Protein AF-A0A970XGA4-F1 (afdb_monomer)

pLDDT: mean 78.07, std 19.17, range [33.47, 97.38]

Mean predicted aligned error: 11.61 Å

Solvent-accessible surface area (backbone atoms only — not comparable to full-atom values): 8561 Å² total; per-residue (Å²): 134,65,65,67,62,50,39,40,49,41,50,52,40,57,56,48,45,59,53,50,52,53,53,47,52,53,55,48,50,62,57,57,62,54,78,66,60,84,85,55,90,84,68,82,86,80,90,78,83,86,83,78,90,68,95,60,93,70,82,67,50,72,64,54,50,51,50,56,40,47,76,71,69,48,64,68,64,62,56,51,49,50,49,52,52,52,53,53,52,46,53,53,43,53,49,54,44,51,54,52,50,57,56,54,67,73,42,52,74,70,55,36,50,50,45,46,38,39,54,45,69,61,47,58,69,70,58,48,52,54,50,46,51,70,78,56,65,54,85,87,79,110

Sequence (142 aa):
MDFEQELRRYREAKGMVAFIENELELLKGMKEDRGFRDEGIEAGSLGGAEHSLAKGAMKLSRVEHCGLRQAAGGGGEELDAEIRSLEHRLRHLRYRIRRVEAMLCALTQRERLVVQKFYIEGHPWSDVVALYRQEMPSPREA

Structure (mmCIF, N/CA/C/O backbone):
data_AF-A0A970XGA4-F1
#
_entry.id   AF-A0A970XGA4-F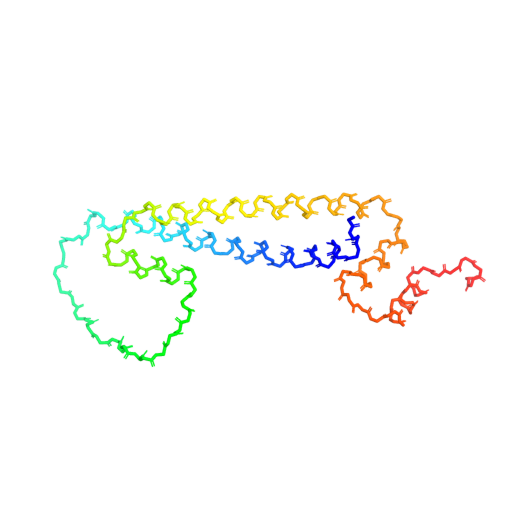1
#
loop_
_atom_site.group_PDB
_atom_site.id
_atom_site.type_symbol
_atom_site.label_atom_id
_atom_site.label_alt_id
_atom_site.label_comp_id
_atom_site.label_asym_id
_atom_site.label_entity_id
_atom_site.label_seq_id
_atom_site.pdbx_PDB_ins_code
_atom_site.Cartn_x
_atom_site.Cartn_y
_atom_site.Cartn_z
_atom_site.occupancy
_atom_site.B_iso_or_equiv
_atom_site.auth_seq_id
_atom_site.auth_comp_id
_atom_site.auth_asym_id
_atom_site.auth_atom_id
_atom_site.pdbx_PDB_model_num
ATOM 1 N N . MET A 1 1 ? -11.057 -17.140 1.928 1.00 57.34 1 MET A N 1
ATOM 2 C CA . MET A 1 1 ? -10.179 -15.958 1.801 1.00 57.34 1 MET A CA 1
ATOM 3 C C . MET A 1 1 ? -9.915 -15.488 3.219 1.00 57.34 1 MET A C 1
ATOM 5 O O . MET A 1 1 ? -10.886 -15.314 3.940 1.00 57.34 1 MET A O 1
ATOM 9 N N . ASP A 1 2 ? -8.657 -15.420 3.647 1.00 82.56 2 ASP A N 1
ATOM 10 C CA . ASP A 1 2 ? -8.304 -15.025 5.016 1.00 82.56 2 ASP A CA 1
ATOM 11 C C . ASP A 1 2 ? -8.230 -13.491 5.101 1.00 82.56 2 ASP A C 1
ATOM 13 O O . ASP A 1 2 ? -7.345 -12.868 4.506 1.00 82.56 2 ASP A O 1
ATOM 17 N N . PHE A 1 3 ? -9.214 -12.896 5.777 1.00 78.50 3 PHE A N 1
ATOM 18 C CA . PHE A 1 3 ? -9.387 -11.447 5.877 1.00 78.50 3 PHE A CA 1
ATOM 19 C C . PHE A 1 3 ? -8.244 -10.782 6.655 1.00 78.50 3 PHE A C 1
ATOM 21 O O . PHE A 1 3 ? -7.782 -9.706 6.276 1.00 78.50 3 PHE A O 1
ATOM 28 N N . GLU A 1 4 ? -7.708 -11.444 7.684 1.00 81.06 4 GLU A N 1
ATOM 29 C CA . GLU A 1 4 ? -6.573 -10.918 8.448 1.00 81.06 4 GLU A CA 1
ATOM 30 C C . GLU A 1 4 ? -5.313 -10.857 7.585 1.00 81.06 4 GLU A C 1
ATOM 32 O O . GLU A 1 4 ? -4.582 -9.862 7.577 1.00 81.06 4 GLU A O 1
ATOM 37 N N . GLN A 1 5 ? -5.078 -11.910 6.800 1.00 82.56 5 GLN A N 1
ATOM 38 C CA . GLN A 1 5 ? -3.968 -11.948 5.858 1.00 82.56 5 GLN A CA 1
ATOM 39 C C . GLN A 1 5 ? -4.109 -10.871 4.771 1.00 82.56 5 GLN A C 1
ATOM 41 O O . GLN A 1 5 ? -3.108 -10.313 4.315 1.00 82.56 5 GLN A O 1
ATOM 46 N N . GLU A 1 6 ? -5.333 -10.546 4.354 1.00 86.50 6 GLU A N 1
ATOM 47 C CA . GLU A 1 6 ? -5.591 -9.472 3.394 1.00 86.50 6 GLU A CA 1
ATOM 48 C C . GLU A 1 6 ? -5.278 -8.079 3.966 1.00 86.50 6 GLU A C 1
ATOM 50 O O . GLU A 1 6 ? -4.652 -7.272 3.275 1.00 86.50 6 GLU A O 1
ATOM 55 N N . LEU A 1 7 ? -5.613 -7.825 5.234 1.00 87.31 7 LEU A N 1
ATOM 56 C CA . LEU A 1 7 ? -5.311 -6.568 5.930 1.00 87.31 7 LEU A CA 1
ATOM 57 C C . LEU A 1 7 ? -3.807 -6.357 6.165 1.00 87.31 7 LEU A C 1
ATOM 59 O O . LEU A 1 7 ? -3.306 -5.245 5.988 1.00 87.31 7 LEU A O 1
ATOM 63 N N . ARG A 1 8 ? -3.049 -7.417 6.476 1.00 82.44 8 ARG A N 1
ATOM 64 C CA . ARG A 1 8 ? -1.577 -7.319 6.558 1.00 82.44 8 ARG A CA 1
ATOM 65 C C . ARG A 1 8 ? -0.963 -7.005 5.195 1.00 82.44 8 ARG A C 1
ATOM 67 O O . ARG A 1 8 ? -0.180 -6.064 5.057 1.00 82.44 8 ARG A O 1
ATOM 74 N N . ARG A 1 9 ? -1.403 -7.724 4.157 1.00 86.75 9 ARG A N 1
ATOM 75 C CA . ARG A 1 9 ? -0.974 -7.493 2.767 1.00 86.75 9 ARG A CA 1
ATOM 76 C C . ARG A 1 9 ? -1.350 -6.104 2.253 1.00 86.75 9 ARG A C 1
ATOM 78 O O . ARG A 1 9 ? -0.715 -5.618 1.323 1.00 86.75 9 ARG A O 1
ATOM 85 N N . TYR A 1 10 ? -2.375 -5.466 2.811 1.00 91.88 10 TYR A N 1
ATOM 86 C CA . TYR A 1 10 ? -2.756 -4.102 2.457 1.00 91.88 10 TYR A CA 1
ATOM 87 C C . TYR A 1 10 ? -1.691 -3.076 2.868 1.00 91.88 10 TYR A C 1
ATOM 89 O O . TYR A 1 10 ? -1.331 -2.223 2.054 1.00 91.88 10 TYR A O 1
ATOM 97 N N . ARG A 1 11 ? -1.122 -3.188 4.077 1.00 87.75 11 ARG A N 1
ATOM 98 C CA . ARG A 1 11 ? -0.012 -2.319 4.506 1.00 87.75 11 ARG A CA 1
ATOM 99 C C . ARG A 1 11 ? 1.222 -2.513 3.631 1.00 87.75 11 ARG A C 1
ATOM 101 O O . ARG A 1 11 ? 1.807 -1.536 3.170 1.00 87.75 11 ARG A O 1
ATOM 108 N N . GLU A 1 12 ? 1.578 -3.767 3.364 1.00 88.69 12 GLU A N 1
ATOM 109 C CA . GLU A 1 12 ? 2.682 -4.111 2.460 1.00 88.69 12 GLU A CA 1
ATOM 110 C C . GLU A 1 12 ? 2.449 -3.533 1.059 1.00 88.69 12 GLU A C 1
ATOM 112 O O . GLU A 1 12 ? 3.336 -2.898 0.495 1.00 88.69 12 GLU A O 1
ATOM 117 N N . ALA A 1 13 ? 1.233 -3.678 0.520 1.00 90.69 13 ALA A N 1
ATOM 118 C CA . ALA A 1 13 ? 0.872 -3.140 -0.785 1.00 90.69 13 ALA A CA 1
ATOM 119 C C . ALA A 1 13 ? 1.031 -1.615 -0.844 1.00 90.69 13 ALA A C 1
ATOM 121 O O . ALA A 1 13 ? 1.548 -1.115 -1.841 1.00 90.69 13 ALA A O 1
ATOM 122 N N . LYS A 1 14 ? 0.646 -0.880 0.211 1.00 90.06 14 LYS A N 1
ATOM 123 C CA . LYS A 1 14 ? 0.859 0.575 0.284 1.00 90.06 14 LYS A CA 1
ATOM 124 C C . LYS A 1 14 ? 2.342 0.947 0.234 1.00 90.06 14 LYS A C 1
ATOM 126 O O . LYS A 1 14 ? 2.708 1.826 -0.539 1.00 90.06 14 LYS A O 1
ATOM 131 N N . GLY A 1 15 ? 3.194 0.247 0.984 1.00 88.56 15 GLY A N 1
ATOM 132 C CA . GLY A 1 15 ? 4.646 0.466 0.928 1.00 88.56 15 GLY A CA 1
ATOM 133 C C . GLY A 1 15 ? 5.244 0.132 -0.443 1.00 88.56 15 GLY A C 1
ATOM 134 O O . GLY A 1 15 ? 6.059 0.880 -0.977 1.00 88.56 15 GLY A O 1
ATOM 135 N N . MET A 1 16 ? 4.790 -0.962 -1.057 1.00 90.75 16 MET A N 1
ATOM 136 C CA . MET A 1 16 ? 5.251 -1.384 -2.380 1.00 90.75 16 MET A CA 1
ATOM 137 C C . MET A 1 16 ? 4.847 -0.433 -3.507 1.00 90.75 16 MET A C 1
ATOM 139 O O . MET A 1 16 ? 5.595 -0.310 -4.473 1.00 90.75 16 MET A O 1
ATOM 143 N N . VAL A 1 17 ? 3.679 0.210 -3.414 1.00 91.94 17 VAL A N 1
ATOM 144 C CA . VAL A 1 17 ? 3.244 1.218 -4.392 1.00 91.94 17 VAL A CA 1
ATOM 145 C C . VAL A 1 17 ? 4.249 2.364 -4.452 1.00 91.94 17 VAL A C 1
ATOM 147 O O . VAL A 1 17 ? 4.753 2.633 -5.536 1.00 91.94 17 VAL A O 1
ATOM 150 N N . ALA A 1 18 ? 4.611 2.945 -3.304 1.00 86.44 18 ALA A N 1
ATOM 151 C CA . ALA A 1 18 ? 5.571 4.048 -3.246 1.00 86.44 18 ALA A CA 1
ATOM 152 C C . ALA A 1 18 ? 6.946 3.649 -3.808 1.00 86.44 18 ALA A C 1
ATOM 154 O O . ALA A 1 18 ? 7.554 4.389 -4.576 1.00 86.44 18 ALA A O 1
ATOM 155 N N . PHE A 1 19 ? 7.412 2.440 -3.480 1.00 89.00 19 PHE A N 1
ATOM 156 C CA . PHE A 1 19 ? 8.666 1.912 -4.017 1.00 89.00 19 PHE A CA 1
ATOM 157 C C . PHE A 1 19 ? 8.635 1.768 -5.549 1.00 89.00 19 PHE A C 1
ATOM 159 O O . PHE A 1 19 ? 9.556 2.210 -6.231 1.00 89.00 19 PHE A O 1
ATOM 166 N N . ILE A 1 20 ? 7.570 1.174 -6.100 1.00 89.38 20 ILE A N 1
ATOM 167 C CA . ILE A 1 20 ? 7.427 0.959 -7.548 1.00 89.38 20 ILE A CA 1
ATOM 168 C C . ILE A 1 20 ? 7.254 2.282 -8.301 1.00 89.38 20 ILE A C 1
ATOM 170 O O . ILE A 1 20 ? 7.752 2.408 -9.415 1.00 89.38 20 ILE A O 1
ATOM 174 N N . GLU A 1 21 ? 6.547 3.254 -7.726 1.00 90.44 21 GLU A N 1
ATOM 175 C CA . GLU A 1 21 ? 6.397 4.589 -8.314 1.00 90.44 21 GLU A CA 1
ATOM 176 C C . GLU A 1 21 ? 7.755 5.276 -8.474 1.00 90.44 21 GLU A C 1
ATOM 178 O O . GLU A 1 21 ? 8.057 5.752 -9.566 1.00 90.44 21 GLU A O 1
ATOM 183 N N . ASN A 1 22 ? 8.605 5.211 -7.446 1.00 89.56 22 ASN A N 1
ATOM 184 C CA . ASN A 1 22 ? 9.972 5.727 -7.508 1.00 89.56 22 ASN A CA 1
ATOM 185 C C . ASN A 1 22 ? 10.839 4.981 -8.543 1.00 89.56 22 ASN A C 1
ATOM 187 O O . ASN A 1 22 ? 11.550 5.608 -9.322 1.00 89.56 22 ASN A O 1
ATOM 191 N N . GLU A 1 23 ? 10.766 3.644 -8.610 1.00 89.06 23 GLU A N 1
ATOM 192 C CA . GLU A 1 23 ? 11.486 2.889 -9.653 1.00 89.06 23 GLU A CA 1
ATOM 193 C C . GLU A 1 23 ? 11.026 3.277 -11.066 1.00 89.06 23 GLU A C 1
ATOM 195 O O . GLU A 1 23 ? 11.848 3.420 -11.969 1.00 89.06 23 GLU A O 1
ATOM 200 N N . LEU A 1 24 ? 9.719 3.450 -11.271 1.00 90.50 24 LEU A N 1
ATOM 201 C CA . LEU A 1 24 ? 9.164 3.851 -12.561 1.00 90.50 24 LEU A CA 1
ATOM 202 C C . LEU A 1 24 ? 9.616 5.247 -12.976 1.00 90.50 24 LEU A C 1
ATOM 204 O O . LEU A 1 24 ? 9.905 5.446 -14.152 1.00 90.50 24 LEU A O 1
ATOM 208 N N . GLU A 1 25 ? 9.665 6.192 -12.039 1.00 90.25 25 GLU A N 1
ATOM 209 C CA . GLU A 1 25 ? 10.156 7.547 -12.287 1.00 90.25 25 GLU A CA 1
ATOM 210 C C . GLU A 1 25 ? 11.609 7.522 -12.771 1.00 90.25 25 GLU A C 1
ATOM 212 O O . GLU A 1 25 ? 11.912 8.062 -13.834 1.00 90.25 25 GLU A O 1
ATOM 217 N N . LEU A 1 26 ? 12.480 6.786 -12.074 1.00 87.75 26 LEU A N 1
ATOM 218 C CA . LEU A 1 26 ? 13.886 6.639 -12.457 1.00 87.75 26 LEU A CA 1
ATOM 219 C C . LEU A 1 26 ? 14.049 5.982 -13.834 1.00 87.75 26 LEU A C 1
ATOM 221 O O . LEU A 1 26 ? 14.791 6.483 -14.676 1.00 87.75 26 LEU A O 1
ATOM 225 N N . LEU A 1 27 ? 13.336 4.883 -14.101 1.00 87.25 27 LEU A N 1
ATOM 226 C CA . LEU A 1 27 ? 13.427 4.182 -15.389 1.00 87.25 27 LEU A CA 1
ATOM 227 C C . LEU A 1 27 ? 12.891 5.024 -16.557 1.00 87.25 27 LEU A C 1
ATOM 229 O O . LEU A 1 27 ? 13.422 4.931 -17.665 1.00 87.25 27 LEU A O 1
ATOM 233 N N . LYS A 1 28 ? 11.854 5.839 -16.326 1.00 87.62 28 LYS A N 1
ATOM 234 C CA . LYS A 1 28 ? 11.323 6.777 -17.327 1.00 87.62 28 LYS A CA 1
ATOM 235 C C . LYS A 1 28 ? 12.295 7.925 -17.586 1.00 87.62 28 LYS A C 1
ATOM 237 O O . LYS A 1 28 ? 12.581 8.182 -18.750 1.00 87.62 28 LYS A O 1
ATOM 242 N N . GLY A 1 29 ? 12.888 8.508 -16.544 1.00 84.75 29 GLY A N 1
ATOM 243 C CA . GLY A 1 29 ? 13.946 9.513 -16.693 1.00 84.75 29 GLY A CA 1
ATOM 244 C C . GLY A 1 29 ? 15.125 8.986 -17.515 1.00 84.75 29 GLY A C 1
ATOM 245 O O . GLY A 1 29 ? 15.526 9.596 -18.500 1.00 84.75 29 GLY A O 1
ATOM 246 N N . MET A 1 30 ? 15.582 7.761 -17.234 1.00 81.81 30 MET A N 1
ATOM 247 C CA . MET A 1 30 ? 16.634 7.111 -18.030 1.00 81.81 30 MET A CA 1
ATOM 248 C C . MET A 1 30 ? 16.260 6.896 -19.504 1.00 81.81 30 MET A C 1
ATOM 250 O O . MET A 1 30 ? 17.144 6.769 -20.351 1.00 81.81 30 MET A O 1
ATOM 254 N N . LYS A 1 31 ? 14.967 6.771 -19.822 1.00 79.38 31 LYS A N 1
ATOM 255 C CA . LYS A 1 31 ? 14.488 6.682 -21.205 1.00 79.38 31 LYS A CA 1
ATOM 256 C C . LYS A 1 31 ? 14.524 8.050 -21.882 1.00 79.38 31 LYS A C 1
ATOM 258 O O . LYS A 1 31 ? 14.922 8.135 -23.040 1.00 79.38 31 LYS A O 1
ATOM 263 N N . GLU A 1 32 ? 14.096 9.087 -21.175 1.00 78.62 32 GLU A N 1
ATOM 264 C CA . GLU A 1 32 ? 14.017 10.464 -21.670 1.00 78.62 32 GLU A CA 1
ATOM 265 C C . GLU A 1 32 ? 15.414 11.066 -21.898 1.00 78.62 32 GLU A C 1
ATOM 267 O O . GLU A 1 32 ? 15.644 11.701 -22.928 1.00 78.62 32 GLU A O 1
ATOM 272 N N . ASP A 1 33 ? 16.393 10.726 -21.054 1.00 71.38 33 ASP A N 1
ATOM 273 C CA . ASP A 1 33 ? 17.802 11.125 -21.201 1.00 71.38 33 ASP A CA 1
ATOM 274 C C . ASP A 1 33 ? 18.489 10.557 -22.463 1.00 71.38 33 ASP A C 1
ATOM 276 O O . ASP A 1 33 ? 19.570 11.009 -22.855 1.00 71.38 33 ASP A O 1
ATOM 280 N N . ARG A 1 34 ? 17.874 9.588 -23.164 1.00 56.00 34 ARG A N 1
ATOM 281 C CA . ARG A 1 34 ? 18.342 9.152 -24.495 1.00 56.00 34 ARG A CA 1
ATOM 282 C C . ARG A 1 34 ? 18.125 10.207 -25.581 1.00 56.00 34 ARG A C 1
ATOM 284 O O . ARG A 1 34 ? 18.790 10.125 -26.608 1.00 56.00 34 ARG A O 1
ATOM 291 N N . GLY A 1 35 ? 17.273 11.209 -25.354 1.00 47.50 35 GLY A N 1
ATOM 292 C CA . GLY A 1 35 ? 17.057 12.310 -26.297 1.00 47.50 35 GLY A CA 1
ATOM 293 C C . GLY A 1 35 ? 18.276 13.218 -26.510 1.00 47.50 35 GLY A C 1
ATOM 294 O O . GLY A 1 35 ? 18.284 13.985 -27.462 1.00 47.50 35 GLY A O 1
ATOM 295 N N . P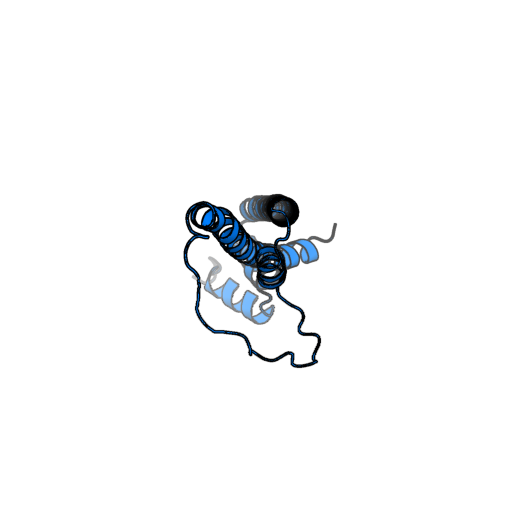HE A 1 36 ? 19.314 13.124 -25.667 1.00 40.28 36 PHE A N 1
ATOM 296 C CA . PHE A 1 36 ? 20.515 13.969 -25.756 1.00 40.28 36 PHE A CA 1
ATOM 297 C C . PHE A 1 36 ? 21.735 13.279 -26.387 1.00 40.28 36 PHE A C 1
ATOM 299 O O . PHE A 1 36 ? 22.782 13.907 -26.538 1.00 40.28 36 PHE A O 1
ATOM 306 N N . ARG A 1 37 ? 21.645 11.984 -26.727 1.00 45.66 37 ARG A N 1
ATOM 307 C CA . ARG A 1 37 ? 22.805 11.207 -27.205 1.00 45.66 37 ARG A CA 1
ATOM 308 C C . ARG A 1 37 ? 22.924 11.071 -28.725 1.00 45.66 37 ARG A C 1
ATOM 310 O O . ARG A 1 37 ? 23.989 10.657 -29.172 1.00 45.66 37 ARG A O 1
ATOM 317 N N . ASP A 1 38 ? 21.913 11.475 -29.494 1.00 44.78 38 ASP A N 1
ATOM 318 C CA . ASP A 1 38 ? 21.944 11.381 -30.966 1.00 44.78 38 ASP A CA 1
ATOM 319 C C . ASP A 1 38 ? 22.559 12.602 -31.680 1.00 44.78 38 ASP A C 1
ATOM 321 O O . ASP A 1 38 ? 22.849 12.512 -32.867 1.00 44.78 38 ASP A O 1
ATOM 325 N N . GLU A 1 39 ? 22.866 13.705 -30.983 1.00 40.75 39 GLU A N 1
ATOM 326 C CA . GLU A 1 39 ? 23.557 14.869 -31.589 1.00 40.75 39 GLU A CA 1
ATOM 327 C C . GLU A 1 39 ? 24.996 15.089 -31.076 1.00 40.75 39 GLU A C 1
ATOM 329 O O . GLU A 1 39 ? 25.649 16.061 -31.442 1.00 40.75 39 GLU A O 1
ATOM 334 N N . GLY A 1 40 ? 25.525 14.196 -30.231 1.00 40.62 40 GLY A N 1
ATOM 335 C CA . GLY A 1 40 ? 26.735 14.476 -29.445 1.00 40.62 40 GLY A CA 1
ATOM 336 C C . GLY A 1 40 ? 27.939 13.555 -29.643 1.00 40.62 40 GLY A C 1
ATOM 337 O O . GLY A 1 40 ? 28.931 13.739 -28.942 1.00 40.62 40 GLY A O 1
ATOM 338 N N . ILE A 1 41 ? 27.906 12.570 -30.548 1.00 43.47 41 ILE A N 1
ATOM 339 C CA . ILE A 1 41 ? 29.090 11.728 -30.826 1.00 43.47 41 ILE A CA 1
ATOM 340 C C . ILE A 1 41 ? 29.941 12.358 -31.946 1.00 43.47 41 ILE A C 1
ATOM 342 O O . ILE A 1 41 ? 30.321 11.714 -32.914 1.00 43.47 41 ILE A O 1
ATOM 346 N N . GLU A 1 42 ? 30.263 13.641 -31.789 1.00 47.59 42 GLU A N 1
ATOM 347 C CA . GLU A 1 42 ? 31.413 14.303 -32.417 1.00 47.59 42 GLU A CA 1
ATOM 348 C C . GLU A 1 42 ? 32.156 15.112 -31.345 1.00 47.59 42 GLU A C 1
ATOM 350 O O . GLU A 1 42 ? 32.288 16.328 -31.403 1.00 47.59 42 GLU A O 1
ATOM 355 N N . ALA A 1 43 ? 32.651 14.436 -30.312 1.00 41.16 43 ALA A N 1
ATOM 356 C CA . ALA A 1 43 ? 33.714 14.991 -29.485 1.00 41.16 43 ALA A CA 1
ATOM 357 C C . ALA A 1 43 ? 34.539 13.842 -28.917 1.00 41.16 43 ALA A C 1
ATOM 359 O O . ALA A 1 43 ? 34.118 13.112 -28.021 1.00 41.16 43 ALA A O 1
ATOM 360 N N . GLY A 1 44 ? 35.720 13.648 -29.495 1.00 36.03 44 GLY A N 1
ATOM 361 C CA . GLY A 1 44 ? 36.714 12.760 -28.927 1.00 36.03 44 GLY A CA 1
ATOM 362 C C . GLY A 1 44 ? 37.134 13.200 -27.524 1.00 36.03 44 GLY A C 1
ATOM 363 O O . GLY A 1 44 ? 37.120 14.382 -27.195 1.00 36.03 44 GLY A O 1
ATOM 364 N N . SER A 1 45 ? 37.635 12.216 -26.776 1.00 42.00 45 SER A N 1
ATOM 365 C CA . SER A 1 45 ? 38.425 12.378 -25.554 1.00 42.00 45 SER A CA 1
ATOM 366 C C . SER A 1 45 ? 37.636 12.818 -24.316 1.00 42.00 45 SER A C 1
ATOM 368 O O . SER A 1 45 ? 37.177 13.948 -24.217 1.00 42.00 45 SER A O 1
ATOM 370 N N . LEU A 1 46 ? 37.580 11.954 -23.300 1.00 39.97 46 LEU A N 1
ATOM 371 C CA . LEU A 1 46 ? 38.476 12.083 -22.143 1.00 39.97 46 LEU A CA 1
ATOM 372 C C . LEU A 1 46 ? 38.243 10.940 -21.134 1.00 39.97 46 LEU A C 1
ATOM 374 O O . LEU A 1 46 ? 37.137 10.713 -20.662 1.00 39.97 46 LEU A O 1
ATOM 378 N N . GLY A 1 47 ? 39.346 10.237 -20.856 1.00 37.38 47 GLY A N 1
ATOM 379 C CA . GLY A 1 47 ? 39.713 9.468 -19.661 1.00 37.38 47 GLY A CA 1
ATOM 380 C C . GLY A 1 47 ? 38.650 9.049 -18.645 1.00 37.38 47 GLY A C 1
ATOM 381 O O . GLY A 1 47 ? 38.059 9.873 -17.957 1.00 37.38 47 GLY A O 1
ATOM 382 N N . GLY A 1 48 ? 38.554 7.738 -18.434 1.00 33.47 48 GLY A N 1
ATOM 383 C CA . GLY A 1 48 ? 37.866 7.179 -17.274 1.00 33.47 48 GLY A CA 1
ATOM 384 C C . GLY A 1 48 ? 37.664 5.673 -17.344 1.00 33.47 48 GLY A C 1
ATOM 385 O O . GLY A 1 48 ? 36.607 5.180 -16.964 1.00 33.47 48 GLY A O 1
ATOM 386 N N . ALA A 1 49 ? 38.651 4.929 -17.853 1.00 46.22 49 ALA A N 1
ATOM 387 C CA . ALA A 1 49 ? 38.792 3.555 -17.396 1.00 46.22 49 ALA A CA 1
ATOM 388 C C . ALA A 1 49 ? 39.109 3.604 -15.892 1.00 46.22 49 ALA A C 1
ATOM 390 O O . ALA A 1 49 ? 39.693 4.574 -15.418 1.00 46.22 49 ALA A O 1
ATOM 391 N N . GLU A 1 50 ? 38.778 2.527 -15.187 1.00 41.97 50 GLU A N 1
ATOM 392 C CA . GLU A 1 50 ? 39.168 2.248 -13.798 1.00 41.97 50 GLU A CA 1
ATOM 393 C C . GLU A 1 50 ? 38.181 2.701 -12.713 1.00 41.97 50 GLU A C 1
ATOM 395 O O . GLU A 1 50 ? 38.467 3.557 -11.890 1.00 41.97 50 GLU A O 1
ATOM 400 N N . HIS A 1 51 ? 37.052 1.993 -12.613 1.00 35.19 51 HIS A N 1
ATOM 401 C CA . HIS A 1 51 ? 36.502 1.651 -11.299 1.00 35.19 51 HIS A CA 1
ATOM 402 C C . HIS A 1 51 ? 36.109 0.164 -11.252 1.00 35.19 51 HIS A C 1
ATOM 404 O O . HIS A 1 51 ? 35.002 -0.246 -11.582 1.00 35.19 51 HIS A O 1
ATOM 410 N N . SER A 1 52 ? 37.096 -0.636 -10.844 1.00 34.75 52 SER A N 1
ATOM 411 C CA . SER A 1 52 ? 36.974 -1.710 -9.852 1.00 34.75 52 SER A CA 1
ATOM 412 C C . SER A 1 52 ? 35.883 -2.771 -10.052 1.00 34.75 52 SER A C 1
ATOM 414 O O . SER A 1 52 ? 34.831 -2.754 -9.416 1.00 34.75 52 SER A O 1
ATOM 416 N N . LEU A 1 53 ? 36.229 -3.812 -10.818 1.00 40.97 53 LEU A N 1
ATOM 417 C CA . LEU A 1 53 ? 35.629 -5.148 -10.723 1.00 40.97 53 LEU A CA 1
ATOM 418 C C . LEU A 1 53 ? 35.976 -5.788 -9.365 1.00 40.97 53 LEU A C 1
ATOM 420 O O . LEU A 1 53 ? 36.909 -6.585 -9.252 1.00 40.97 53 LEU A O 1
ATOM 424 N N . ALA A 1 54 ? 35.219 -5.456 -8.321 1.00 38.41 54 ALA A N 1
ATOM 425 C CA . ALA A 1 54 ? 35.240 -6.203 -7.070 1.00 38.41 54 ALA A CA 1
ATOM 426 C C . ALA A 1 54 ? 34.291 -7.408 -7.181 1.00 38.41 54 ALA A C 1
ATOM 428 O O . ALA A 1 54 ? 33.074 -7.270 -7.284 1.00 38.41 54 ALA A O 1
ATOM 429 N N . LYS A 1 55 ? 34.874 -8.613 -7.173 1.00 42.31 55 LYS A N 1
ATOM 430 C CA . LYS A 1 55 ? 34.178 -9.906 -7.132 1.00 42.31 55 LYS A CA 1
ATOM 431 C C . LYS A 1 55 ? 33.408 -10.074 -5.816 1.00 42.31 55 LYS A C 1
ATOM 433 O O . LYS A 1 55 ? 33.892 -10.678 -4.866 1.00 42.31 55 LYS A O 1
ATOM 438 N N . GLY A 1 56 ? 32.178 -9.594 -5.799 1.00 40.50 56 GLY A N 1
ATOM 439 C CA . GLY A 1 56 ? 31.103 -10.048 -4.929 1.00 40.50 56 GLY A CA 1
ATOM 440 C C . GLY A 1 56 ? 29.822 -9.870 -5.726 1.00 40.50 56 GLY A C 1
ATOM 441 O O . GLY A 1 56 ? 29.634 -8.810 -6.312 1.00 40.50 56 GLY A O 1
ATOM 442 N N . ALA A 1 57 ? 28.977 -10.897 -5.839 1.00 44.03 57 ALA A N 1
ATOM 443 C CA . ALA A 1 57 ? 27.714 -10.794 -6.568 1.00 44.03 57 ALA A CA 1
ATOM 444 C C . ALA A 1 57 ? 26.754 -9.857 -5.812 1.00 44.03 57 ALA A C 1
ATOM 446 O O . ALA A 1 57 ? 25.858 -10.299 -5.095 1.00 44.03 57 ALA A O 1
ATOM 447 N N . MET A 1 58 ? 26.983 -8.550 -5.928 1.00 48.56 58 MET A N 1
ATOM 448 C CA . MET A 1 58 ? 26.048 -7.524 -5.507 1.00 48.56 58 MET A CA 1
ATOM 449 C C . MET A 1 58 ? 24.793 -7.719 -6.353 1.00 48.56 58 MET A C 1
ATOM 451 O O . MET A 1 58 ? 24.849 -7.681 -7.584 1.00 48.56 58 MET A O 1
ATOM 455 N N . LYS A 1 59 ? 23.660 -7.999 -5.702 1.00 57.69 59 LYS A N 1
ATOM 456 C CA . LYS A 1 59 ? 22.363 -7.966 -6.376 1.00 57.69 59 LYS A CA 1
ATOM 457 C C . LYS A 1 59 ? 22.113 -6.518 -6.768 1.00 57.69 59 LYS A C 1
ATOM 459 O O . LYS A 1 59 ? 21.692 -5.729 -5.930 1.00 57.69 59 LYS A O 1
ATOM 464 N N . LEU A 1 60 ? 22.420 -6.195 -8.018 1.00 59.12 60 LEU A N 1
ATOM 465 C CA . LEU A 1 60 ? 22.086 -4.911 -8.611 1.00 59.12 60 LEU A CA 1
ATOM 466 C C . LEU A 1 60 ? 20.584 -4.683 -8.454 1.00 59.12 60 LEU A C 1
ATOM 468 O O . LEU A 1 60 ? 19.774 -5.588 -8.695 1.00 59.12 60 LEU A O 1
ATOM 472 N N . SER A 1 61 ? 20.217 -3.477 -8.043 1.00 74.50 61 SER A N 1
ATOM 473 C CA . SER A 1 61 ? 18.846 -3.016 -8.165 1.00 74.50 61 SER A CA 1
ATOM 474 C C . SER A 1 61 ? 18.426 -3.049 -9.633 1.00 74.50 61 SER A C 1
ATOM 476 O O . SER A 1 61 ? 19.235 -3.048 -10.566 1.00 74.50 61 SER A O 1
ATOM 478 N N . ARG A 1 62 ? 17.117 -3.084 -9.849 1.00 76.75 62 ARG A N 1
ATOM 479 C CA . ARG A 1 62 ? 16.536 -3.124 -11.189 1.00 76.75 62 ARG A CA 1
ATOM 480 C C . ARG A 1 62 ? 16.969 -1.929 -12.039 1.00 76.75 62 ARG A C 1
ATOM 482 O O . ARG A 1 62 ? 17.322 -2.110 -13.199 1.00 76.75 62 ARG A O 1
ATOM 489 N N . VAL A 1 63 ? 17.000 -0.742 -11.434 1.00 78.12 63 VAL A N 1
ATOM 490 C CA . VAL A 1 63 ? 17.446 0.507 -12.065 1.00 78.12 63 VAL A CA 1
ATOM 491 C C . VAL A 1 63 ? 18.920 0.419 -12.471 1.00 78.12 63 VAL A C 1
ATOM 493 O O . VAL A 1 63 ? 19.250 0.711 -13.618 1.00 78.12 63 VAL A O 1
ATOM 496 N N . GLU A 1 64 ? 19.796 -0.067 -11.586 1.00 76.56 64 GLU A N 1
ATOM 497 C CA . GLU A 1 64 ? 21.225 -0.247 -11.889 1.00 76.56 64 GLU A CA 1
ATOM 498 C C . GLU A 1 64 ? 21.449 -1.259 -13.018 1.00 76.56 64 GLU A C 1
ATOM 500 O O . GLU A 1 64 ? 22.247 -1.018 -13.923 1.00 76.56 64 GLU A O 1
ATOM 505 N N . HIS A 1 65 ? 20.712 -2.374 -13.010 1.00 79.12 65 HIS A N 1
ATOM 506 C CA . HIS A 1 65 ? 20.794 -3.371 -14.075 1.00 79.12 65 HIS A CA 1
ATOM 507 C C . HIS A 1 65 ? 20.359 -2.788 -15.429 1.00 79.12 65 HIS A C 1
ATOM 509 O O . HIS A 1 65 ? 21.056 -2.969 -16.432 1.00 79.12 65 HIS A O 1
ATOM 515 N N . CYS A 1 66 ? 19.247 -2.046 -15.463 1.00 78.19 66 CYS A N 1
ATOM 516 C CA . CYS A 1 66 ? 18.815 -1.332 -16.662 1.00 78.19 66 CYS A CA 1
ATOM 517 C C . CYS A 1 66 ? 19.871 -0.308 -17.110 1.00 78.19 66 CYS A C 1
ATOM 519 O O . CYS A 1 66 ? 20.171 -0.239 -18.298 1.00 78.19 66 CYS A O 1
ATOM 521 N N . GLY A 1 67 ? 20.486 0.436 -16.186 1.00 75.25 67 GLY A N 1
ATOM 522 C CA . GLY A 1 67 ? 21.482 1.467 -16.496 1.00 75.25 67 GLY A CA 1
ATOM 523 C C . GLY A 1 67 ? 22.756 0.906 -17.111 1.00 75.25 67 GLY A C 1
ATOM 524 O O . GLY A 1 67 ? 23.212 1.399 -18.142 1.00 75.25 67 GLY A O 1
ATOM 525 N N . LEU A 1 68 ? 23.284 -0.180 -16.543 1.00 75.19 68 LEU A N 1
ATOM 526 C CA . LEU A 1 68 ? 24.463 -0.864 -17.078 1.00 75.19 68 LEU A CA 1
ATOM 527 C C . LEU A 1 68 ? 24.209 -1.426 -18.479 1.00 75.19 68 LEU A C 1
ATOM 529 O O . LEU A 1 68 ? 25.048 -1.271 -19.366 1.00 75.19 68 LEU A O 1
ATOM 533 N N . ARG A 1 69 ? 23.040 -2.035 -18.711 1.00 73.88 69 ARG A N 1
ATOM 534 C CA . ARG A 1 69 ? 22.685 -2.537 -20.045 1.00 73.88 69 ARG A CA 1
ATOM 535 C C . ARG A 1 69 ? 22.484 -1.418 -21.055 1.00 73.88 69 ARG A C 1
ATOM 537 O O . ARG A 1 69 ? 22.936 -1.553 -22.187 1.00 73.88 69 ARG A O 1
ATOM 544 N N . GLN A 1 70 ? 21.858 -0.312 -20.656 1.00 70.81 70 GLN A N 1
ATOM 545 C CA . GLN A 1 70 ? 21.745 0.860 -21.519 1.00 70.81 70 GLN A CA 1
ATOM 546 C C . GLN A 1 70 ? 23.120 1.413 -21.912 1.00 70.81 70 GLN A C 1
ATOM 548 O O . GLN A 1 70 ? 23.339 1.705 -23.085 1.00 70.81 70 GLN A O 1
ATOM 553 N N . ALA A 1 71 ? 24.053 1.525 -20.962 1.00 70.00 71 ALA A N 1
ATOM 554 C CA . ALA A 1 71 ? 25.417 1.979 -21.228 1.00 70.00 71 ALA A CA 1
ATOM 555 C C . ALA A 1 71 ? 26.188 1.026 -22.161 1.00 70.00 71 ALA A C 1
ATOM 557 O O . ALA A 1 71 ? 27.019 1.475 -22.944 1.00 70.00 71 ALA A O 1
ATOM 558 N N . ALA A 1 72 ? 25.871 -0.271 -22.125 1.00 73.50 72 ALA A N 1
ATOM 559 C CA . ALA A 1 72 ? 26.440 -1.292 -23.004 1.00 73.50 72 ALA A CA 1
ATOM 560 C C . ALA A 1 72 ? 25.802 -1.350 -24.413 1.00 73.50 72 ALA A C 1
ATOM 562 O O . ALA A 1 72 ? 26.065 -2.292 -25.158 1.00 73.50 72 ALA A O 1
ATOM 563 N N . GLY A 1 73 ? 24.949 -0.386 -24.785 1.00 66.56 73 GLY A N 1
ATOM 564 C CA . GLY A 1 73 ? 24.263 -0.368 -26.085 1.00 66.56 73 GLY A CA 1
ATOM 565 C C . GLY A 1 73 ? 23.022 -1.267 -26.158 1.00 66.56 73 GLY A C 1
ATOM 566 O O . GLY A 1 73 ? 22.517 -1.538 -27.245 1.00 66.56 73 GLY A O 1
ATOM 567 N N . GLY A 1 74 ? 22.510 -1.731 -25.014 1.00 65.88 74 GLY A N 1
ATOM 568 C CA . GLY A 1 74 ? 21.270 -2.499 -24.934 1.00 65.88 74 GLY A CA 1
ATOM 569 C C . GLY A 1 74 ? 20.066 -1.719 -25.476 1.00 65.88 74 GLY A C 1
ATOM 570 O O . GLY A 1 74 ? 19.855 -0.540 -25.153 1.00 65.88 74 GLY A O 1
ATOM 571 N N . GLY A 1 75 ? 19.262 -2.389 -26.306 1.00 66.19 75 GLY A N 1
ATOM 572 C CA . GLY A 1 75 ? 18.079 -1.814 -26.946 1.00 66.19 75 GLY A CA 1
ATOM 573 C C . GLY A 1 75 ? 17.064 -1.258 -25.939 1.00 66.19 75 GLY A C 1
ATOM 574 O O . GLY A 1 75 ? 16.924 -1.762 -24.826 1.00 66.19 75 GLY A O 1
ATOM 575 N N . GLY A 1 76 ? 16.334 -0.208 -26.333 1.00 73.38 76 GLY A N 1
ATOM 576 C CA . GLY A 1 76 ? 15.299 0.415 -25.489 1.00 73.38 76 GLY A CA 1
ATOM 577 C C . GLY A 1 76 ? 14.120 -0.513 -25.157 1.00 73.38 76 GLY A C 1
ATOM 578 O O . GLY A 1 76 ? 13.377 -0.258 -24.215 1.00 73.38 76 GLY A O 1
ATOM 579 N N . GLU A 1 77 ? 13.984 -1.623 -25.884 1.00 79.12 77 GLU A N 1
ATOM 580 C CA . GLU A 1 77 ? 12.897 -2.595 -25.741 1.00 79.12 77 GLU A CA 1
ATOM 581 C C . GLU A 1 77 ? 12.873 -3.295 -24.375 1.00 79.12 77 GLU A C 1
ATOM 583 O O . GLU A 1 77 ? 11.792 -3.555 -23.843 1.00 79.12 77 GLU A O 1
ATOM 588 N N . GLU A 1 78 ? 14.041 -3.578 -23.783 1.00 77.94 78 GLU A N 1
ATOM 589 C CA . GLU A 1 78 ? 14.135 -4.231 -22.468 1.00 77.94 78 GLU A CA 1
ATOM 590 C C . GLU A 1 78 ? 13.722 -3.270 -21.343 1.00 77.94 78 GLU A C 1
ATOM 592 O O . GLU A 1 78 ? 12.954 -3.642 -20.456 1.00 77.94 78 GLU A O 1
ATOM 597 N N . LEU A 1 79 ? 14.152 -2.005 -21.426 1.00 82.62 79 LEU A N 1
ATOM 598 C CA . LEU A 1 79 ? 13.705 -0.942 -20.523 1.00 82.62 79 LEU A CA 1
ATOM 599 C C . LEU A 1 79 ? 12.186 -0.749 -20.616 1.00 82.62 79 LEU A C 1
ATOM 601 O O . LEU A 1 79 ? 11.500 -0.675 -19.598 1.00 82.62 79 LEU A O 1
ATOM 605 N N . ASP A 1 80 ? 11.654 -0.720 -21.836 1.00 85.50 80 ASP A N 1
ATOM 606 C CA . ASP A 1 80 ? 10.221 -0.591 -22.079 1.00 85.50 80 ASP A CA 1
ATOM 607 C C . ASP A 1 80 ? 9.428 -1.789 -21.542 1.00 85.50 80 ASP A C 1
ATOM 609 O O . ASP A 1 80 ? 8.321 -1.624 -21.021 1.00 85.50 80 ASP A O 1
ATOM 613 N N . ALA A 1 81 ? 9.975 -3.002 -21.641 1.00 87.44 81 ALA A N 1
ATOM 614 C CA . ALA A 1 81 ? 9.370 -4.190 -21.051 1.00 87.44 81 ALA A CA 1
ATOM 615 C C . ALA A 1 81 ? 9.327 -4.104 -19.519 1.00 87.44 81 ALA A C 1
ATOM 617 O O . ALA A 1 81 ? 8.291 -4.416 -18.923 1.00 87.44 81 ALA A O 1
ATOM 618 N N . GLU A 1 82 ? 10.402 -3.626 -18.890 1.00 87.44 82 GLU A N 1
ATOM 619 C CA . GLU A 1 82 ? 10.463 -3.469 -17.437 1.00 87.44 82 GLU A CA 1
ATOM 620 C C . GLU A 1 82 ? 9.494 -2.388 -16.937 1.00 87.44 82 GLU A C 1
ATOM 622 O O . GLU A 1 82 ? 8.734 -2.628 -15.995 1.00 87.44 82 GLU A O 1
ATOM 627 N N . ILE A 1 83 ? 9.426 -1.241 -17.624 1.00 89.88 83 ILE A N 1
ATOM 628 C CA . ILE A 1 83 ? 8.447 -0.183 -17.338 1.00 89.88 83 ILE A CA 1
ATOM 629 C C . ILE A 1 83 ? 7.022 -0.746 -17.428 1.00 89.88 83 ILE A C 1
ATOM 631 O O . ILE A 1 83 ? 6.245 -0.608 -16.481 1.00 89.88 83 ILE A O 1
ATOM 635 N N . ARG A 1 84 ? 6.672 -1.456 -18.512 1.00 92.75 84 ARG A N 1
ATOM 636 C CA . ARG A 1 84 ? 5.333 -2.059 -18.670 1.00 92.75 84 ARG A CA 1
ATOM 637 C C . ARG A 1 84 ? 5.004 -3.063 -17.562 1.00 92.75 84 ARG A C 1
ATOM 639 O O . ARG A 1 84 ? 3.868 -3.095 -17.079 1.00 92.75 84 ARG A O 1
ATOM 646 N N . SER A 1 85 ? 5.977 -3.882 -17.167 1.00 92.44 85 SER A N 1
ATOM 647 C CA . SER A 1 85 ? 5.836 -4.867 -16.089 1.00 92.44 85 SER A CA 1
ATOM 648 C C . SER A 1 85 ? 5.533 -4.188 -14.750 1.00 92.44 85 SER A C 1
ATOM 650 O O . SER A 1 85 ? 4.556 -4.528 -14.070 1.00 92.44 85 SER A O 1
ATOM 652 N N . LEU A 1 86 ? 6.311 -3.160 -14.404 1.00 91.94 86 LEU A N 1
ATOM 653 C CA . LEU A 1 86 ? 6.114 -2.367 -13.195 1.00 91.94 86 LEU A CA 1
ATOM 654 C C . LEU A 1 86 ? 4.776 -1.622 -13.197 1.00 91.94 86 LEU A C 1
ATOM 656 O O . LEU A 1 86 ? 4.057 -1.661 -12.199 1.00 91.94 86 LEU A O 1
ATOM 660 N N . GLU A 1 87 ? 4.380 -1.021 -14.319 1.00 95.44 87 GLU A N 1
ATOM 661 C CA . GLU A 1 87 ? 3.080 -0.358 -14.452 1.00 95.44 87 GLU A CA 1
ATOM 662 C C . GLU A 1 87 ? 1.911 -1.335 -14.279 1.00 95.44 87 GLU A C 1
ATOM 664 O O . GLU A 1 87 ? 0.911 -1.009 -13.633 1.00 95.44 87 GLU A O 1
ATOM 669 N N . HIS A 1 88 ? 2.018 -2.552 -14.822 1.00 95.06 88 HIS A N 1
ATOM 670 C CA . HIS A 1 88 ? 1.013 -3.593 -14.615 1.00 95.06 88 HIS A CA 1
ATOM 671 C C . HIS A 1 88 ? 0.914 -3.993 -13.137 1.00 95.06 88 HIS A C 1
ATOM 673 O O . HIS A 1 88 ? -0.183 -4.024 -12.568 1.00 95.06 88 HIS A O 1
ATOM 679 N N . ARG A 1 89 ? 2.059 -4.2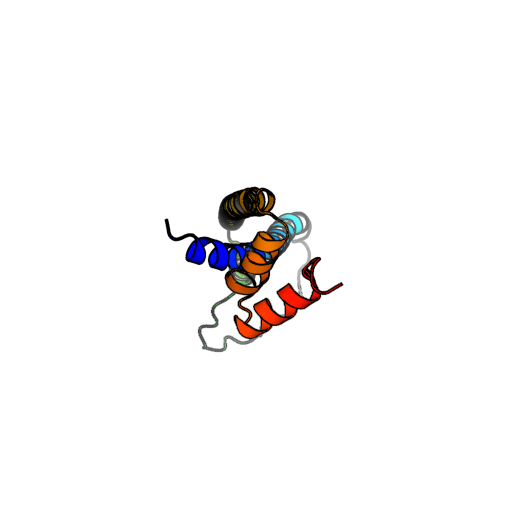30 -12.487 1.00 93.62 89 ARG A N 1
ATOM 680 C CA . ARG A 1 89 ? 2.122 -4.547 -11.055 1.00 93.62 89 ARG A CA 1
ATOM 681 C C . ARG A 1 89 ? 1.525 -3.425 -10.203 1.00 93.62 89 ARG A C 1
ATOM 683 O O . ARG A 1 89 ? 0.752 -3.706 -9.286 1.00 93.62 89 ARG A O 1
ATOM 690 N N . LEU A 1 90 ? 1.817 -2.170 -10.541 1.00 94.19 90 LEU A N 1
ATOM 691 C CA . LEU A 1 90 ? 1.281 -0.989 -9.871 1.00 94.19 90 LEU A CA 1
ATOM 692 C C . LEU A 1 90 ? -0.245 -0.916 -9.991 1.00 94.19 90 LEU A C 1
ATOM 694 O O . LEU A 1 90 ? -0.931 -0.705 -8.989 1.00 94.19 90 LEU A O 1
ATOM 698 N N . ARG A 1 91 ? -0.805 -1.155 -11.188 1.00 95.44 91 ARG A N 1
ATOM 699 C CA . ARG A 1 91 ? -2.266 -1.217 -11.387 1.00 95.44 91 ARG A CA 1
ATOM 700 C C . ARG A 1 91 ? -2.913 -2.270 -10.492 1.00 95.44 91 ARG A C 1
ATOM 702 O O . ARG A 1 91 ? -3.925 -1.982 -9.851 1.00 95.44 91 ARG A O 1
ATOM 709 N N . HIS A 1 92 ? -2.320 -3.459 -10.412 1.00 93.88 92 HIS A N 1
ATOM 710 C CA . HIS A 1 92 ? -2.835 -4.543 -9.578 1.00 93.88 92 HIS A CA 1
ATOM 711 C C . HIS A 1 92 ? -2.778 -4.205 -8.077 1.00 93.88 92 HIS A C 1
ATOM 713 O O . HIS A 1 92 ? -3.759 -4.408 -7.359 1.00 93.88 92 HIS A O 1
ATOM 719 N N . LEU A 1 93 ? -1.669 -3.632 -7.596 1.00 93.69 93 LEU A N 1
ATOM 720 C CA . LEU A 1 93 ? -1.546 -3.186 -6.203 1.00 93.69 93 LEU A CA 1
ATOM 721 C C . LEU A 1 93 ? -2.561 -2.087 -5.865 1.00 93.69 93 LEU A C 1
ATOM 723 O O . LEU A 1 93 ? -3.278 -2.205 -4.873 1.00 93.69 93 LEU A O 1
ATOM 727 N N . ARG A 1 94 ? -2.700 -1.070 -6.725 1.00 95.12 94 ARG A N 1
ATOM 728 C CA . ARG A 1 94 ? -3.687 0.011 -6.557 1.00 95.12 94 ARG A CA 1
ATOM 729 C C . ARG A 1 94 ? -5.126 -0.505 -6.558 1.00 95.12 94 ARG A C 1
ATOM 731 O O . ARG A 1 94 ? -5.968 0.031 -5.846 1.00 95.12 94 ARG A O 1
ATOM 738 N N . TYR A 1 95 ? -5.439 -1.525 -7.357 1.00 93.50 95 TYR A N 1
ATOM 739 C CA . TYR A 1 95 ? -6.754 -2.171 -7.315 1.00 93.50 95 TYR A CA 1
ATOM 740 C C . TYR A 1 95 ? -7.006 -2.846 -5.959 1.00 93.50 95 TYR A C 1
ATOM 742 O O . TYR A 1 95 ? -8.046 -2.618 -5.345 1.00 93.50 95 TYR A O 1
ATOM 750 N N . ARG A 1 96 ? -6.035 -3.619 -5.455 1.00 91.44 96 ARG A N 1
ATOM 751 C CA . ARG A 1 96 ? -6.147 -4.288 -4.149 1.00 91.44 96 ARG A CA 1
ATOM 752 C C . ARG A 1 96 ? -6.294 -3.296 -2.998 1.00 91.44 96 ARG A C 1
ATOM 754 O O . ARG A 1 96 ? -7.142 -3.503 -2.138 1.00 91.44 96 ARG A O 1
ATOM 761 N N . ILE A 1 97 ? -5.516 -2.214 -3.012 1.00 94.12 97 ILE A N 1
ATOM 762 C CA . ILE A 1 97 ? -5.616 -1.126 -2.030 1.00 94.12 97 ILE A CA 1
ATOM 763 C C . ILE A 1 97 ? -7.023 -0.532 -2.039 1.00 94.12 97 ILE A C 1
ATOM 765 O O . ILE A 1 97 ? -7.676 -0.537 -1.001 1.00 94.12 97 ILE A O 1
ATOM 769 N N . ARG A 1 98 ? -7.526 -0.125 -3.213 1.00 94.31 98 ARG A N 1
ATOM 770 C CA . ARG A 1 98 ? -8.869 0.463 -3.342 1.00 94.31 98 ARG A CA 1
ATOM 771 C C . ARG A 1 98 ? -9.972 -0.468 -2.854 1.00 94.31 98 ARG A C 1
ATOM 773 O O . ARG A 1 98 ? -10.927 -0.010 -2.238 1.00 94.31 98 ARG A O 1
ATOM 780 N N . ARG A 1 99 ? -9.842 -1.775 -3.102 1.00 92.62 99 ARG A N 1
ATOM 781 C CA . ARG A 1 99 ? -10.800 -2.768 -2.606 1.00 92.62 99 ARG A CA 1
ATOM 782 C C . ARG A 1 99 ? -10.849 -2.789 -1.079 1.00 92.62 99 ARG A C 1
ATOM 784 O O . ARG A 1 99 ? -11.934 -2.729 -0.514 1.00 92.62 99 ARG A O 1
ATOM 791 N N . VAL A 1 100 ? -9.691 -2.850 -0.423 1.00 91.44 100 VAL A N 1
ATOM 792 C CA . VAL A 1 100 ? -9.618 -2.858 1.046 1.00 91.44 100 VAL A CA 1
ATOM 793 C C . VAL A 1 100 ? -10.077 -1.517 1.619 1.00 91.44 100 VAL A C 1
ATOM 795 O O . VAL A 1 100 ? -10.841 -1.505 2.575 1.00 91.44 100 VAL A O 1
ATOM 798 N N . GLU A 1 101 ? -9.704 -0.390 1.010 1.00 94.06 101 GLU A N 1
ATOM 799 C CA . GLU A 1 101 ? -10.176 0.940 1.423 1.00 94.06 101 GLU A CA 1
ATOM 800 C C . GLU A 1 101 ? -11.703 1.048 1.367 1.00 94.06 101 GLU A C 1
ATOM 802 O O . GLU A 1 101 ? -12.311 1.507 2.331 1.00 94.06 101 GLU A O 1
ATOM 807 N N . ALA A 1 102 ? -12.336 0.540 0.305 1.00 92.38 102 ALA A N 1
ATOM 808 C CA . ALA A 1 102 ? -13.792 0.502 0.207 1.00 92.38 102 ALA A CA 1
ATOM 809 C C . ALA A 1 102 ? -14.434 -0.323 1.338 1.00 92.38 102 ALA A C 1
ATOM 811 O O . ALA A 1 102 ? -15.452 0.085 1.895 1.00 92.38 102 ALA A O 1
ATOM 812 N N . MET A 1 103 ? -13.823 -1.448 1.725 1.00 90.19 103 MET A N 1
ATOM 813 C CA . MET A 1 103 ? -14.289 -2.243 2.868 1.00 90.19 103 MET A CA 1
ATOM 814 C C . MET A 1 103 ? -14.130 -1.483 4.192 1.00 90.19 103 MET A C 1
ATOM 816 O O . MET A 1 103 ? -15.051 -1.468 5.004 1.00 90.19 103 MET A O 1
ATOM 820 N N . LEU A 1 104 ? -12.998 -0.804 4.400 1.00 91.19 104 LEU A N 1
ATOM 821 C CA . LEU A 1 104 ? -12.744 -0.002 5.604 1.00 91.19 104 LEU A CA 1
ATOM 822 C C . LEU A 1 104 ? -13.697 1.198 5.730 1.00 91.19 104 LEU A C 1
ATOM 824 O O . LEU A 1 104 ? -14.020 1.614 6.848 1.00 91.19 104 LEU A O 1
ATOM 828 N N . CYS A 1 105 ? -14.167 1.749 4.608 1.00 92.69 105 CYS A N 1
ATOM 829 C CA . CYS A 1 105 ? -15.171 2.813 4.589 1.00 92.69 105 CYS A CA 1
ATOM 830 C C . CYS A 1 105 ? -16.537 2.356 5.117 1.00 92.69 105 CYS A C 1
ATOM 832 O O . CYS A 1 105 ? -17.244 3.170 5.705 1.00 92.69 105 CYS A O 1
ATOM 834 N N . ALA A 1 106 ? -16.891 1.078 4.950 1.00 93.19 106 ALA A N 1
ATOM 835 C CA . ALA A 1 106 ? -18.156 0.527 5.438 1.00 93.19 106 ALA A CA 1
ATOM 836 C C . ALA A 1 106 ? -18.163 0.260 6.956 1.00 93.19 106 ALA A C 1
ATOM 838 O O . ALA A 1 106 ? -19.230 0.088 7.539 1.00 93.19 106 ALA A O 1
ATOM 839 N N . LEU A 1 107 ? -16.989 0.235 7.598 1.00 93.38 107 LEU A N 1
ATOM 840 C CA . LEU A 1 107 ? -16.863 0.017 9.038 1.00 93.38 107 LEU A CA 1
ATOM 841 C C . LEU A 1 107 ? -17.286 1.249 9.837 1.00 93.38 107 LEU A C 1
ATOM 843 O O . LEU A 1 107 ? -16.994 2.391 9.457 1.00 93.38 107 LEU A O 1
ATOM 847 N N . THR A 1 108 ? -17.883 1.007 11.002 1.00 93.69 108 THR A N 1
ATOM 848 C CA . THR A 1 108 ? -18.084 2.041 12.021 1.00 93.69 108 THR A CA 1
ATOM 849 C C . THR A 1 108 ? -16.741 2.595 12.499 1.00 93.69 108 THR A C 1
ATOM 851 O O . THR A 1 108 ? -15.692 1.965 12.360 1.00 93.69 108 THR A O 1
ATOM 854 N N . GLN A 1 109 ? -16.753 3.777 13.120 1.00 91.19 109 GLN A N 1
ATOM 855 C CA . GLN A 1 109 ? -15.531 4.391 13.653 1.00 91.19 109 GLN A CA 1
ATOM 856 C C . GLN A 1 109 ? -14.809 3.473 14.660 1.00 91.19 109 GLN A C 1
ATOM 858 O O . GLN A 1 109 ? -13.584 3.369 14.637 1.00 91.19 109 GLN A O 1
ATOM 863 N N . ARG A 1 110 ? -15.577 2.757 15.494 1.00 92.75 110 ARG A N 1
ATOM 864 C CA . ARG A 1 110 ? -15.079 1.796 16.491 1.00 92.75 110 ARG A CA 1
ATOM 865 C C . ARG A 1 110 ? -14.392 0.595 15.845 1.00 92.75 110 ARG A C 1
ATOM 867 O O . ARG A 1 110 ? -13.268 0.260 16.208 1.00 92.75 110 ARG A O 1
ATOM 874 N N . GLU A 1 111 ? -15.045 -0.028 14.869 1.00 93.69 111 GLU A N 1
ATOM 875 C CA . GLU A 1 111 ? -14.483 -1.166 14.133 1.00 93.69 111 GLU A CA 1
ATOM 876 C C . GLU A 1 111 ? -13.246 -0.752 13.336 1.00 93.69 111 GLU A C 1
ATOM 878 O O . GLU A 1 111 ? -12.238 -1.455 13.346 1.00 93.69 111 GLU A O 1
ATOM 883 N N . ARG A 1 112 ? -13.292 0.418 12.689 1.00 94.19 112 ARG A N 1
ATOM 884 C CA . ARG A 1 112 ? -12.171 0.950 11.913 1.00 94.19 112 ARG A CA 1
ATOM 885 C C . ARG A 1 112 ? -10.937 1.172 12.781 1.00 94.19 112 ARG A C 1
ATOM 887 O O . ARG A 1 112 ? -9.849 0.818 12.339 1.00 94.19 112 ARG A O 1
ATOM 894 N N . LEU A 1 113 ? -11.096 1.687 14.005 1.00 94.00 113 LEU A N 1
ATOM 895 C CA . LEU A 1 113 ? -9.987 1.852 14.950 1.00 94.00 113 LEU A CA 1
ATOM 896 C C . LEU A 1 113 ? -9.318 0.511 15.258 1.00 94.00 113 LEU A C 1
ATOM 898 O O . LEU A 1 113 ? -8.101 0.387 15.129 1.00 94.00 113 LEU A O 1
ATOM 902 N N . VAL A 1 114 ? -10.107 -0.510 15.605 1.00 94.31 114 VAL A N 1
ATOM 903 C CA . VAL A 1 114 ? -9.577 -1.846 15.913 1.00 94.31 114 VAL A CA 1
ATOM 904 C C . VAL A 1 114 ? -8.877 -2.447 14.697 1.00 94.31 114 VAL A C 1
ATOM 906 O O . VAL A 1 114 ? -7.744 -2.914 14.806 1.00 94.31 114 VAL A O 1
ATOM 909 N N . VAL A 1 115 ? -9.518 -2.395 13.527 1.00 93.88 115 VAL A N 1
ATOM 910 C CA . VAL A 1 115 ? -8.956 -2.931 12.283 1.00 93.88 115 VAL A CA 1
ATOM 911 C C . VAL A 1 115 ? -7.641 -2.252 11.926 1.00 93.88 115 VAL A C 1
ATOM 913 O O . VAL A 1 115 ? -6.651 -2.923 11.629 1.00 93.88 115 VAL A O 1
ATOM 916 N N . GLN A 1 116 ? -7.607 -0.927 12.005 1.00 92.88 116 GLN A N 1
ATOM 917 C CA . GLN A 1 116 ? -6.425 -0.154 11.679 1.00 92.88 116 GLN A CA 1
ATOM 918 C C . GLN A 1 116 ? -5.283 -0.412 12.664 1.00 92.88 116 GLN A C 1
ATOM 920 O O . GLN A 1 116 ? -4.174 -0.728 12.238 1.00 92.88 116 GLN A O 1
ATOM 925 N N . LYS A 1 117 ? -5.537 -0.332 13.970 1.00 94.62 117 LYS A N 1
ATOM 926 C CA . LYS A 1 117 ? -4.471 -0.428 14.972 1.00 94.62 117 LYS A CA 1
ATOM 927 C C . LYS A 1 117 ? -3.976 -1.852 15.177 1.00 94.62 117 LYS A C 1
ATOM 929 O O . LYS A 1 117 ? -2.769 -2.082 15.184 1.00 94.62 117 LYS A O 1
ATOM 934 N N . PHE A 1 118 ? -4.886 -2.812 15.293 1.00 93.62 118 PHE A N 1
ATOM 935 C CA . PHE A 1 118 ? -4.514 -4.192 15.579 1.00 93.62 118 PHE A CA 1
ATOM 936 C C . PHE A 1 118 ? -4.046 -4.930 14.321 1.00 93.62 118 PHE A C 1
ATOM 938 O O . PHE A 1 118 ? -2.920 -5.414 14.265 1.00 93.62 118 PHE A O 1
ATOM 945 N N . TYR A 1 119 ? -4.884 -4.988 13.283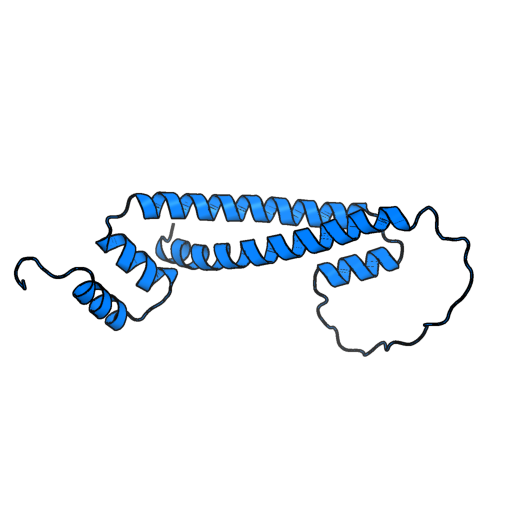 1.00 90.75 119 TYR A N 1
ATOM 946 C CA . TYR A 1 119 ? -4.628 -5.867 12.136 1.00 90.75 119 TYR A CA 1
ATOM 947 C C . TYR A 1 119 ? -3.707 -5.252 11.075 1.00 90.75 119 TYR A C 1
ATOM 949 O O . TYR A 1 119 ? -2.939 -5.982 10.447 1.00 90.75 119 TYR A O 1
ATOM 957 N N . ILE A 1 120 ? -3.772 -3.934 10.855 1.00 91.31 120 ILE A N 1
ATOM 958 C CA . ILE A 1 120 ? -2.959 -3.251 9.832 1.00 91.31 120 ILE A CA 1
ATOM 959 C C . ILE A 1 120 ? -1.637 -2.754 10.434 1.00 91.31 120 ILE A C 1
ATOM 961 O O . ILE A 1 120 ? -0.555 -3.034 9.910 1.00 91.31 120 ILE A O 1
ATOM 965 N N . GLU A 1 121 ? -1.703 -2.004 11.533 1.00 91.31 121 GLU A N 1
ATOM 966 C CA . GLU A 1 121 ? -0.528 -1.390 12.160 1.00 91.31 121 GLU A CA 1
ATOM 967 C C . GLU A 1 121 ? 0.241 -2.368 13.066 1.00 91.31 121 GLU A C 1
ATOM 969 O O . GLU A 1 121 ? 1.455 -2.214 13.223 1.00 91.31 121 GLU A O 1
ATOM 974 N N . GLY A 1 122 ? -0.413 -3.429 13.553 1.00 90.69 122 GLY A N 1
ATOM 975 C CA . GLY A 1 122 ? 0.224 -4.493 14.331 1.00 90.69 122 GLY A CA 1
ATOM 976 C C . GLY A 1 122 ? 0.449 -4.140 15.800 1.00 90.69 122 GLY A C 1
ATOM 977 O O . GLY A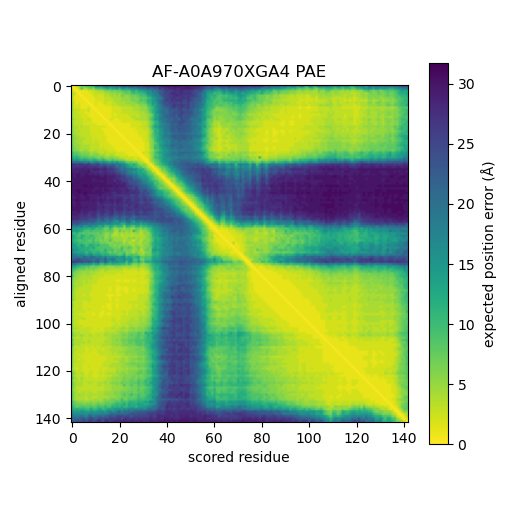 1 122 ? 1.348 -4.700 16.424 1.00 90.69 122 GLY A O 1
ATOM 978 N N . HIS A 1 123 ? -0.323 -3.200 16.353 1.00 93.94 123 HIS A N 1
ATOM 979 C CA . HIS A 1 123 ? -0.233 -2.854 17.768 1.00 93.94 123 HIS A CA 1
ATOM 980 C C . HIS A 1 123 ? -0.684 -4.021 18.664 1.00 93.94 123 HIS A C 1
ATOM 982 O O . HIS A 1 123 ? -1.622 -4.739 18.305 1.00 93.94 123 HIS A O 1
ATOM 988 N N . PRO A 1 124 ? -0.077 -4.197 19.853 1.00 96.12 124 PRO A N 1
ATOM 989 C CA . PRO A 1 124 ? -0.566 -5.133 20.857 1.00 96.12 124 PRO A CA 1
ATOM 990 C C . PRO A 1 124 ? -2.023 -4.854 21.233 1.00 96.12 124 PRO A C 1
ATOM 992 O O . PRO A 1 124 ? -2.445 -3.701 21.323 1.00 96.12 124 PRO A O 1
ATOM 995 N N . TRP A 1 125 ? -2.790 -5.908 21.526 1.00 96.00 125 TRP A N 1
ATOM 996 C CA . 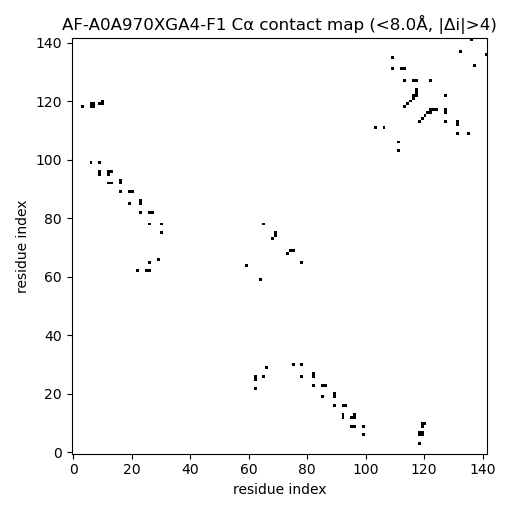TRP A 1 125 ? -4.202 -5.763 21.903 1.00 96.00 125 TRP A CA 1
ATOM 997 C C . TRP A 1 125 ? -4.404 -4.857 23.128 1.00 96.00 125 TRP A C 1
ATOM 999 O O . TRP A 1 125 ? -5.364 -4.091 23.169 1.00 96.00 125 TRP A O 1
ATOM 1009 N N . SER A 1 126 ? -3.481 -4.889 24.097 1.00 96.81 126 SER A N 1
ATOM 1010 C CA . SER A 1 126 ? -3.496 -4.009 25.276 1.00 96.81 126 SER A CA 1
ATOM 1011 C C . SER A 1 126 ? -3.552 -2.529 24.902 1.00 96.81 126 SER A C 1
ATOM 1013 O O . SER A 1 126 ? -4.348 -1.777 25.464 1.00 96.81 126 SER A O 1
ATOM 1015 N N . ASP A 1 127 ? -2.747 -2.134 23.922 1.00 97.38 127 ASP A N 1
ATOM 1016 C CA . ASP A 1 127 ? -2.582 -0.745 23.506 1.00 97.38 127 ASP A CA 1
ATOM 1017 C C . ASP A 1 127 ? -3.804 -0.294 22.708 1.00 97.38 127 ASP A C 1
ATOM 1019 O O . ASP A 1 127 ? -4.308 0.812 22.895 1.00 97.38 127 ASP A O 1
ATOM 1023 N N . VAL A 1 128 ? -4.344 -1.190 21.874 1.00 96.56 128 VAL A N 1
ATOM 1024 C CA . VAL A 1 128 ? -5.588 -0.950 21.132 1.00 96.56 128 VAL A CA 1
ATOM 1025 C C . VAL A 1 128 ? -6.762 -0.755 22.088 1.00 96.56 128 VAL A C 1
ATOM 1027 O O . VAL A 1 128 ? -7.557 0.157 21.887 1.00 96.56 128 VAL A O 1
ATOM 1030 N N . VAL A 1 129 ? -6.867 -1.562 23.149 1.00 94.75 129 VAL A N 1
ATOM 1031 C CA . VAL A 1 129 ? -7.918 -1.409 24.169 1.00 94.75 129 VAL A CA 1
ATOM 1032 C C . VAL A 1 129 ? -7.762 -0.098 24.937 1.00 94.75 129 VAL A C 1
ATOM 1034 O O . VAL A 1 129 ? -8.764 0.576 25.184 1.00 94.75 129 VAL A O 1
ATOM 1037 N N . ALA A 1 130 ? -6.536 0.277 25.309 1.00 94.44 130 ALA A N 1
ATOM 1038 C CA . ALA A 1 130 ? -6.272 1.547 25.981 1.00 94.44 130 ALA A CA 1
ATOM 1039 C C . ALA A 1 130 ? -6.695 2.738 25.104 1.00 94.44 130 ALA A C 1
ATOM 1041 O O . ALA A 1 130 ? -7.465 3.586 25.556 1.00 94.44 130 ALA A O 1
ATOM 1042 N N . LEU A 1 131 ? -6.284 2.739 23.831 1.00 94.38 131 LEU A N 1
ATOM 1043 C CA . LEU A 1 131 ? -6.659 3.766 22.860 1.00 94.38 131 LEU A CA 1
ATOM 1044 C C . LEU A 1 131 ? -8.171 3.800 22.620 1.00 94.38 131 LEU A C 1
ATOM 1046 O O . LEU A 1 131 ? -8.776 4.865 22.623 1.00 94.38 131 LEU A O 1
ATOM 1050 N N . TYR A 1 132 ? -8.801 2.634 22.466 1.00 94.12 132 TYR A N 1
ATOM 1051 C CA . TYR A 1 132 ? -10.243 2.529 22.266 1.00 94.12 132 TYR A CA 1
ATOM 1052 C C . TYR A 1 132 ? -11.015 3.179 23.418 1.00 94.12 132 TYR A C 1
ATOM 1054 O O . TYR A 1 132 ? -11.948 3.935 23.177 1.00 94.12 132 TYR A O 1
ATOM 1062 N N . ARG A 1 133 ? -10.625 2.914 24.671 1.00 91.06 133 ARG A N 1
ATOM 1063 C CA . ARG A 1 133 ? -11.273 3.517 25.849 1.00 91.06 133 ARG A CA 1
ATOM 1064 C C . ARG A 1 133 ? -11.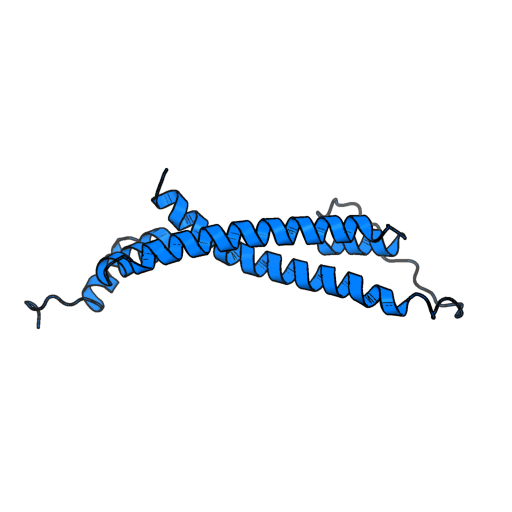075 5.029 25.905 1.00 91.06 133 ARG A C 1
ATOM 1066 O O . ARG A 1 133 ? -11.994 5.737 26.295 1.00 91.06 133 ARG A O 1
ATOM 1073 N N . GLN A 1 134 ? -9.899 5.506 25.505 1.00 91.06 134 GLN A N 1
ATOM 1074 C CA . GLN A 1 134 ? -9.588 6.931 25.460 1.00 91.06 134 GLN A CA 1
ATOM 1075 C C . GLN A 1 134 ? -10.385 7.666 24.371 1.00 91.06 134 GLN A C 1
ATOM 1077 O O . GLN A 1 134 ? -10.920 8.740 24.627 1.00 91.06 134 GLN A O 1
ATOM 1082 N N . GLU A 1 135 ? -10.461 7.109 23.161 1.00 89.75 135 GLU A N 1
ATOM 1083 C CA . GLU A 1 135 ? -11.116 7.753 22.015 1.00 89.75 135 GLU A CA 1
ATOM 1084 C C . GLU A 1 135 ? -12.638 7.550 21.985 1.00 89.75 135 GLU A C 1
ATOM 1086 O O . GLU A 1 135 ? -13.354 8.342 21.373 1.00 89.75 135 GLU A O 1
ATOM 1091 N N . MET A 1 136 ? -1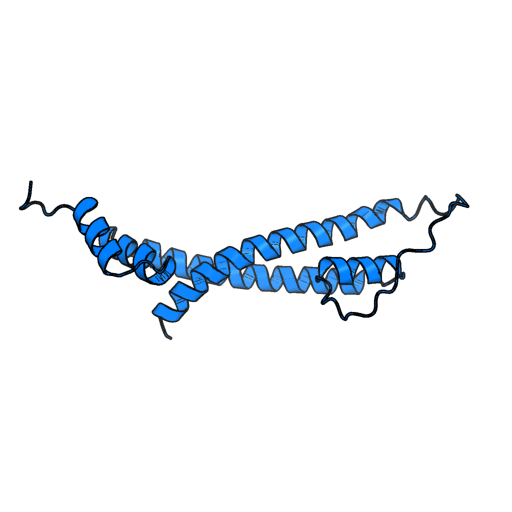3.146 6.494 22.627 1.00 87.81 136 MET A N 1
ATOM 1092 C CA . MET A 1 136 ? -14.559 6.099 22.595 1.00 87.81 136 MET A CA 1
ATOM 1093 C C . MET A 1 136 ? -15.130 5.940 24.011 1.00 87.81 136 MET A C 1
ATOM 1095 O O . MET A 1 136 ? -15.574 4.837 24.359 1.00 87.81 136 MET A O 1
ATOM 1099 N N . PRO A 1 137 ? -15.145 7.005 24.834 1.00 78.81 137 PRO A N 1
ATOM 1100 C CA . PRO A 1 137 ? -15.660 6.923 26.192 1.00 78.81 137 PRO A CA 1
ATOM 1101 C C . PRO A 1 137 ? -17.126 6.479 26.189 1.00 78.81 137 PRO A C 1
ATOM 1103 O O . PRO A 1 137 ? -17.934 6.871 25.338 1.00 78.81 137 PRO A O 1
ATOM 1106 N N . SER A 1 138 ? -17.472 5.607 27.135 1.00 72.81 138 SER A N 1
ATOM 1107 C CA . SER A 1 138 ? -18.850 5.167 27.309 1.00 72.81 138 SER A CA 1
ATOM 1108 C C . SER A 1 138 ? -19.705 6.350 27.773 1.00 72.81 138 SER A C 1
ATOM 1110 O O . SER A 1 138 ? -19.312 7.037 28.713 1.00 72.81 138 SER A O 1
ATOM 1112 N N . PRO A 1 139 ? -20.921 6.552 27.232 1.00 66.50 139 PRO A N 1
ATOM 1113 C CA . PRO A 1 139 ? -21.846 7.568 27.740 1.00 66.50 139 PRO A CA 1
ATOM 1114 C C . PRO A 1 139 ? -22.235 7.383 29.216 1.00 66.50 139 PRO A C 1
ATOM 1116 O O . PRO A 1 139 ? -22.861 8.258 29.794 1.00 66.50 139 PRO A O 1
ATOM 1119 N N . ARG A 1 140 ? -21.927 6.223 29.811 1.00 62.72 140 ARG A N 1
ATOM 1120 C CA . ARG A 1 140 ? -22.173 5.919 31.230 1.00 62.72 140 ARG A CA 1
ATOM 1121 C C . ARG A 1 140 ? -21.014 6.314 32.151 1.00 62.72 140 ARG A C 1
ATOM 1123 O O . ARG A 1 140 ? -21.148 6.173 33.359 1.00 62.72 140 ARG A O 1
ATOM 1130 N N . GLU A 1 141 ? -19.885 6.727 31.584 1.00 57.53 141 GLU A N 1
ATOM 1131 C CA . GLU A 1 141 ? -18.666 7.119 32.303 1.00 57.53 141 GLU A CA 1
ATOM 1132 C C . GLU A 1 141 ? -18.418 8.641 32.241 1.00 57.53 141 GLU A C 1
ATOM 1134 O O . GLU A 1 141 ? -17.383 9.100 32.719 1.00 57.53 141 GLU A O 1
ATOM 1139 N N . ALA A 1 142 ? -19.354 9.404 31.658 1.0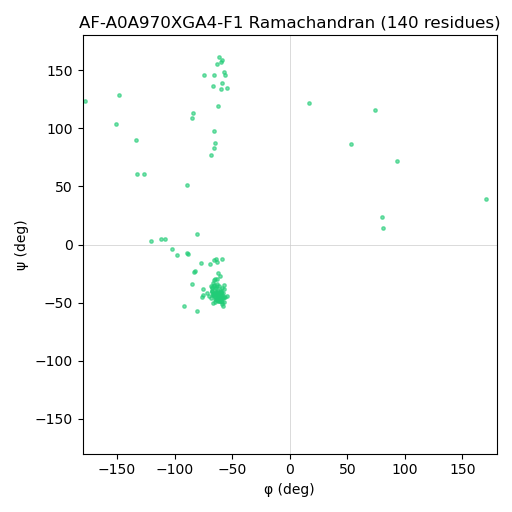0 53.31 142 ALA A N 1
ATOM 1140 C CA . ALA A 1 142 ? -19.326 10.864 31.533 1.00 53.31 142 ALA A CA 1
ATOM 1141 C C . ALA A 1 142 ? -20.254 11.550 32.546 1.00 53.31 142 ALA A C 1
ATOM 1143 O O . ALA A 1 142 ? -21.326 10.973 32.847 1.00 53.31 142 ALA A O 1
#

Foldseek 3Di:
DDVLVLLQVLLVLVVVLVVLVVVLVLLVVVVVVVVPPPPPPPDDDDDDDDDDPDPDPDPDDPSRVVVVCVVVVHDCVVSVVVSVVSVVVSVVSVVSNVVVVVVLVPDDPLVNLCSCVCRNVPHDPVVSVVVSCVVPPDPVRD

Radius of gyration: 24.35 Å; Cα contacts (8 Å, |Δi|>4): 61; chains: 1; bounding box: 62×31×65 Å

Secondary structure (DSSP, 8-state):
--HHHHHHHHHHHHHHHHHHHHHHHHHHHHHHGGGGSSS----------------S-----HHHHHHHHHHTT--HHHHHHHHHHHHHHHHHHHHHHHHHHHHHHHS-HHHHHHIIIIIIS---HHHHHHHHHHHS--TT--